Protein AF-A0A965PPX0-F1 (afdb_monomer)

Nearest PDB structures (foldseek):
  5f7q-assembly1_J  TM=6.003E-01  e=8.775E-02  Listeria monocytogenes EGD-e
  5f7q-assembly1_C  TM=5.703E-01  e=8.775E-02  Listeria monocytogenes EGD-e
  9bz0-assembly1_f  TM=7.190E-01  e=5.217E-01  Homo sapiens
  9er2-assembly1_Q  TM=7.256E-01  e=1.194E+00  Homo sapiens
  5fz5-assembly1_R  TM=4.351E-01  e=4.310E-01  Saccharomyces cerevisiae

Solvent-accessible surface area (backbone atoms only — not comparable to full-atom values): 8744 Å² total; per-residue (Å²): 134,85,82,72,77,77,77,79,73,54,72,65,62,52,51,50,52,51,46,52,51,44,44,52,42,63,75,29,86,61,42,50,53,68,59,51,25,63,75,71,73,44,57,72,64,56,58,50,35,35,42,76,68,52,48,28,41,83,77,53,99,63,25,32,27,56,57,58,93,68,79,77,48,71,66,57,51,52,52,39,51,52,48,50,51,52,51,53,53,51,52,53,51,53,53,50,51,52,52,50,52,52,53,51,51,59,59,65,71,48,84,69,80,71,77,78,76,78,76,87,77,83,60,62,68,60,55,54,51,54,51,52,53,53,53,52,53,51,52,52,53,52,57,62,74,75,110

Mean predicted aligned error: 16.21 Å

Foldseek 3Di:
DDPPPPDDDDPVVLLVLVQVLQQVQQPDQKDALVVSCVVSVHDSLLVVLCVVVVQWDDPDPRMIHGRDPDRRDSVSVVSSVVSSVVVVVVVVVVVVVVVVVVVVVVVVVPPPPPPDDPDPDPPVVVVVVVVVVVVVVVVVVVVVVVD

Radius of gyration: 32.57 Å; Cα contacts (8 Å, |Δi|>4): 83; chains: 1; bounding box: 51×79×76 Å

Secondary structure (DSSP, 8-state):
-------PPPHHHHHHHHHHHHHHHHH-SSEEHHHHHHHHT--HHHHHHHHHTTSEEEEETTEEEE--SSPP-HHHHHHHHHHHHHHHHHHHHHHHHHHHHHHHHHHHTS---PPPPPP----HHHHHHHHHHHHHHHHHHHHHHT-

Sequence (147 aa):
MITVKRKKLSKEKTNANYLAMLNKIYHSNFINGAELCKQFSVTHQCIKSLSDLQFITWIGKGTYKWNLQDAPSIKHVLAMKRENIARNKSHVNKQKQLAINFTQRKKASNPRIAPAQPEPTNNIFAYLFVFLLGAVVTSVCWYIAQK

Structure (mmCIF, N/CA/C/O backbone):
data_AF-A0A965PPX0-F1
#
_entry.id   AF-A0A965PPX0-F1
#
loop_
_atom_site.group_PDB
_atom_site.id
_atom_site.type_symbol
_atom_site.label_atom_id
_atom_site.label_alt_id
_atom_site.label_comp_id
_atom_site.label_asym_id
_atom_site.label_entity_id
_atom_site.label_seq_id
_atom_site.pdbx_PDB_ins_code
_atom_site.Cartn_x
_atom_site.Cartn_y
_atom_site.Cartn_z
_atom_site.occupancy
_atom_site.B_iso_or_equiv
_atom_site.auth_seq_id
_atom_site.auth_comp_id
_atom_site.auth_asym_id
_atom_site.auth_atom_id
_atom_site.pdbx_PDB_model_num
ATOM 1 N N . MET A 1 1 ? -11.661 32.824 -1.493 1.00 41.19 1 MET A N 1
ATOM 2 C CA . MET A 1 1 ? -11.057 31.476 -1.595 1.00 41.19 1 MET A CA 1
ATOM 3 C C . MET A 1 1 ? -9.814 31.446 -0.707 1.00 41.19 1 MET A C 1
ATOM 5 O O . MET A 1 1 ? -8.777 31.957 -1.100 1.00 41.19 1 MET A O 1
ATOM 9 N N . ILE A 1 2 ? -9.937 30.981 0.542 1.00 37.75 2 ILE A N 1
ATOM 10 C CA . ILE A 1 2 ? -8.832 31.017 1.515 1.00 37.75 2 ILE A CA 1
ATOM 11 C C . ILE A 1 2 ? -7.926 29.813 1.247 1.00 37.75 2 ILE A C 1
ATOM 13 O O . ILE A 1 2 ? -8.256 28.682 1.600 1.00 37.75 2 ILE A O 1
ATOM 17 N N . THR A 1 3 ? -6.777 30.035 0.609 1.00 46.78 3 THR A N 1
ATOM 18 C CA . THR A 1 3 ? -5.713 29.028 0.525 1.00 46.78 3 THR A CA 1
ATOM 19 C C . THR A 1 3 ? -5.048 28.908 1.889 1.00 46.78 3 THR A C 1
ATOM 21 O O . THR A 1 3 ? -4.032 29.546 2.168 1.00 46.78 3 THR A O 1
ATOM 24 N N . VAL A 1 4 ? -5.640 28.097 2.766 1.00 52.94 4 VAL A N 1
ATOM 25 C CA . VAL A 1 4 ? -5.008 27.684 4.018 1.00 52.94 4 VAL A CA 1
ATOM 26 C C . VAL A 1 4 ? -3.726 26.943 3.643 1.00 52.94 4 VAL A C 1
ATOM 28 O O . VAL A 1 4 ? -3.770 25.817 3.142 1.00 52.94 4 VAL A O 1
ATOM 31 N N . LYS A 1 5 ? -2.567 27.583 3.847 1.00 55.22 5 LYS A N 1
ATOM 32 C CA . LYS A 1 5 ? -1.260 26.928 3.717 1.00 55.22 5 LYS A CA 1
ATOM 33 C C . LYS A 1 5 ? -1.261 25.741 4.679 1.00 55.22 5 LYS A C 1
ATOM 35 O O . LYS A 1 5 ? -1.157 25.925 5.890 1.00 55.22 5 LYS A O 1
ATOM 40 N N . ARG A 1 6 ? -1.427 24.521 4.153 1.00 54.56 6 ARG A N 1
ATOM 41 C CA . ARG A 1 6 ? -1.372 23.286 4.947 1.00 54.56 6 ARG A CA 1
ATOM 42 C C . ARG A 1 6 ? -0.037 23.260 5.686 1.00 54.56 6 ARG A C 1
ATOM 44 O O . ARG A 1 6 ? 1.012 23.064 5.075 1.00 54.56 6 ARG A O 1
ATOM 51 N N . LYS A 1 7 ? -0.083 23.472 7.003 1.00 61.94 7 LYS A N 1
ATOM 52 C CA . LYS A 1 7 ? 1.084 23.369 7.877 1.00 61.94 7 LYS A CA 1
ATOM 53 C C . LYS A 1 7 ? 1.610 21.940 7.766 1.00 61.94 7 LYS A C 1
ATOM 55 O O . LYS A 1 7 ? 0.916 20.987 8.119 1.00 61.94 7 LYS A O 1
ATOM 60 N N . LYS A 1 8 ? 2.810 21.784 7.207 1.00 63.53 8 LYS A N 1
ATOM 61 C CA . LYS A 1 8 ? 3.453 20.477 7.061 1.00 63.53 8 LYS A CA 1
ATOM 62 C C . LYS A 1 8 ? 3.696 19.921 8.465 1.00 63.53 8 LYS A C 1
ATOM 64 O O . LYS A 1 8 ? 4.382 20.551 9.265 1.00 63.53 8 LYS A O 1
ATOM 69 N N . LEU A 1 9 ? 3.086 18.779 8.775 1.00 66.56 9 LEU A N 1
ATOM 70 C CA . LEU A 1 9 ? 3.283 18.102 10.057 1.00 66.56 9 LEU A CA 1
ATOM 71 C C . LEU A 1 9 ? 4.760 17.715 10.218 1.00 66.56 9 LEU A C 1
ATOM 73 O O . LEU A 1 9 ? 5.436 17.387 9.236 1.00 66.56 9 LEU A O 1
ATOM 77 N N . SER A 1 10 ? 5.258 17.732 11.457 1.00 79.19 10 SER A N 1
ATOM 78 C CA . SER A 1 10 ? 6.597 17.228 11.768 1.00 79.19 10 SER A CA 1
ATOM 79 C C . SER A 1 10 ? 6.712 15.740 11.395 1.00 79.19 10 SER A C 1
ATOM 81 O O . SER A 1 10 ? 5.719 14.999 11.354 1.00 79.19 10 SER A O 1
ATOM 83 N N . LYS A 1 11 ? 7.933 15.286 11.077 1.00 78.38 11 LYS A N 1
ATOM 84 C CA . LYS A 1 11 ? 8.187 13.898 10.641 1.00 78.38 11 LYS A CA 1
ATOM 85 C C . LYS A 1 11 ? 7.729 12.877 11.689 1.00 78.38 11 LYS A C 1
ATOM 87 O O . LYS A 1 11 ? 7.135 11.864 11.325 1.00 78.38 11 LYS A O 1
ATOM 92 N N . GLU A 1 12 ? 7.945 13.177 12.965 1.00 78.31 12 GLU A N 1
ATOM 93 C CA . GLU A 1 12 ? 7.548 12.344 14.106 1.00 78.31 12 GLU A CA 1
ATOM 94 C C . GLU A 1 12 ? 6.033 12.197 14.204 1.00 78.31 12 GLU A C 1
ATOM 96 O O . GLU A 1 12 ? 5.525 11.079 14.221 1.00 78.31 12 GLU A O 1
ATOM 101 N N . LYS A 1 13 ? 5.295 13.312 14.131 1.00 82.31 13 LYS A N 1
ATOM 102 C CA . LYS A 1 13 ? 3.826 13.303 14.162 1.00 82.31 13 LYS A CA 1
ATOM 103 C C . LYS A 1 13 ?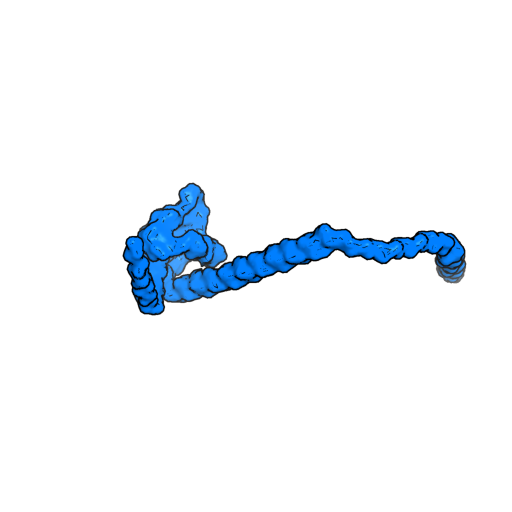 3.233 12.532 12.981 1.00 82.31 13 LYS A C 1
ATOM 105 O O . LYS A 1 13 ? 2.222 11.850 13.113 1.00 82.31 13 LYS A O 1
ATOM 110 N N . THR A 1 1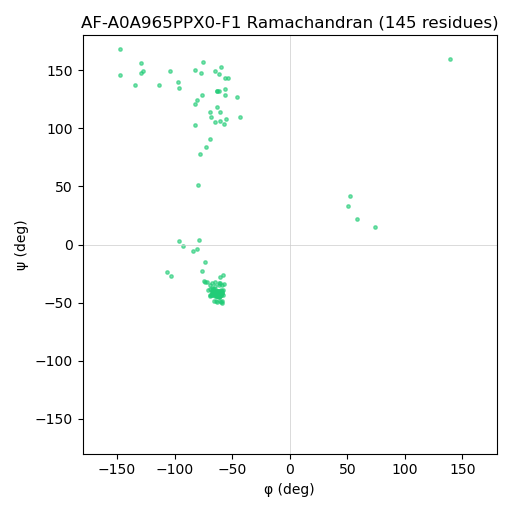4 ? 3.904 12.582 11.832 1.00 84.06 14 THR A N 1
ATOM 111 C CA . THR A 1 14 ? 3.520 11.799 10.652 1.00 84.06 14 THR A CA 1
ATOM 112 C C . THR A 1 14 ? 3.759 10.299 10.862 1.00 84.06 14 THR A C 1
ATOM 114 O O . THR A 1 14 ? 2.909 9.491 10.501 1.00 84.06 14 THR A O 1
ATOM 117 N N . ASN A 1 15 ? 4.903 9.905 11.434 1.00 88.94 15 ASN A N 1
ATOM 118 C CA . ASN A 1 15 ? 5.195 8.503 11.757 1.00 88.94 15 ASN A CA 1
ATOM 119 C C . ASN A 1 15 ? 4.222 7.946 12.799 1.00 88.94 15 ASN A C 1
ATOM 121 O O . ASN A 1 15 ? 3.726 6.840 12.617 1.00 88.94 15 ASN A O 1
ATOM 125 N N . ALA A 1 16 ? 3.920 8.728 13.836 1.00 89.75 16 ALA A N 1
ATOM 126 C CA . ALA A 1 16 ? 2.947 8.369 14.860 1.00 89.75 16 ALA A CA 1
ATOM 127 C C . ALA A 1 16 ? 1.551 8.142 14.258 1.00 89.75 16 ALA A C 1
ATOM 129 O O . ALA A 1 16 ? 0.905 7.155 14.589 1.00 89.75 16 ALA A O 1
ATOM 130 N N . ASN A 1 17 ? 1.121 8.983 13.307 1.00 90.44 17 ASN A N 1
ATOM 131 C CA . ASN A 1 17 ? -0.156 8.802 12.608 1.00 90.44 17 ASN A CA 1
ATOM 132 C C . ASN A 1 17 ? -0.206 7.490 11.804 1.00 90.44 17 ASN A C 1
ATOM 134 O O . ASN A 1 17 ? -1.191 6.760 11.869 1.00 90.44 17 ASN A O 1
ATOM 138 N N . TYR A 1 18 ? 0.870 7.151 11.083 1.00 92.31 18 TYR A N 1
ATOM 139 C CA . TYR A 1 18 ? 0.955 5.868 10.377 1.00 92.31 18 TYR A CA 1
ATOM 140 C C . TYR A 1 18 ? 1.006 4.678 11.337 1.00 92.31 18 TYR A C 1
ATOM 142 O O . TYR A 1 18 ? 0.397 3.654 11.058 1.00 92.31 18 TYR A O 1
ATOM 150 N N . LEU A 1 19 ? 1.701 4.795 12.469 1.00 94.06 19 LEU A N 1
ATOM 151 C CA . LEU A 1 19 ? 1.740 3.726 13.463 1.00 94.06 19 LEU A CA 1
ATOM 152 C C . LEU A 1 19 ? 0.362 3.510 14.104 1.00 94.06 19 LEU A C 1
ATOM 154 O O . LEU A 1 19 ? -0.087 2.374 14.204 1.00 94.06 19 LEU A O 1
ATOM 158 N N . ALA A 1 20 ? -0.343 4.590 14.453 1.00 93.69 20 ALA A N 1
ATOM 159 C CA . ALA A 1 20 ? -1.713 4.535 14.963 1.00 93.69 20 ALA A CA 1
ATOM 160 C C . ALA A 1 20 ? -2.676 3.892 13.953 1.00 93.69 20 ALA A C 1
ATOM 162 O O . ALA A 1 20 ? -3.519 3.081 14.329 1.00 93.69 20 ALA A O 1
ATOM 163 N N . MET A 1 21 ? -2.508 4.200 12.665 1.00 94.88 21 MET A N 1
ATOM 164 C CA . MET A 1 21 ? -3.247 3.558 11.582 1.00 94.88 21 MET A CA 1
ATOM 165 C C . MET A 1 21 ? -3.012 2.046 11.561 1.00 94.88 21 MET A C 1
ATOM 167 O O . MET A 1 21 ? -3.977 1.289 11.557 1.00 94.88 21 MET A O 1
ATOM 171 N N . LEU A 1 22 ? -1.754 1.595 11.587 1.00 95.31 22 LEU A N 1
ATOM 172 C CA . LEU A 1 22 ? -1.445 0.163 11.588 1.00 95.31 22 LEU A CA 1
ATOM 173 C C . LEU A 1 22 ? -1.971 -0.538 12.845 1.00 95.31 22 LEU A C 1
ATOM 175 O O . LEU A 1 22 ? -2.533 -1.621 12.730 1.00 95.31 22 LEU A O 1
ATOM 179 N N . ASN A 1 23 ? -1.865 0.095 14.016 1.00 95.25 23 ASN A N 1
ATOM 180 C CA . ASN A 1 23 ? -2.439 -0.427 15.259 1.00 95.25 23 ASN A CA 1
ATOM 181 C C . ASN A 1 23 ? -3.962 -0.569 15.168 1.00 95.25 23 ASN A C 1
ATOM 183 O O . ASN A 1 23 ? -4.503 -1.583 15.601 1.00 95.25 23 ASN A O 1
ATOM 187 N N . LYS A 1 24 ? -4.665 0.389 14.543 1.00 94.25 24 LYS A N 1
ATOM 188 C CA . LYS A 1 24 ? -6.106 0.244 14.299 1.00 94.25 24 LYS A CA 1
ATOM 189 C C . LYS A 1 24 ? -6.396 -0.976 13.424 1.00 94.25 24 LYS A C 1
ATOM 191 O O . LYS A 1 24 ? -7.324 -1.713 13.732 1.00 94.25 24 LYS A O 1
ATOM 196 N N . ILE A 1 25 ? -5.618 -1.204 12.364 1.00 94.44 25 ILE A N 1
ATOM 197 C CA . ILE A 1 25 ? -5.789 -2.382 11.496 1.00 94.44 25 ILE A CA 1
ATOM 198 C C . ILE A 1 25 ? -5.531 -3.675 12.278 1.00 94.44 25 ILE A C 1
ATOM 200 O O . ILE A 1 25 ? -6.321 -4.601 12.165 1.00 94.44 25 ILE A O 1
ATOM 204 N N . TYR A 1 26 ? -4.467 -3.722 13.082 1.00 95.44 26 TYR A N 1
ATOM 205 C CA . TYR A 1 26 ? -4.092 -4.887 13.889 1.00 95.44 26 TYR A CA 1
ATOM 206 C C . TYR A 1 26 ? -5.171 -5.287 14.902 1.00 95.44 26 TYR A C 1
ATOM 208 O O . TYR A 1 26 ? -5.476 -6.465 15.045 1.00 95.44 26 TYR A O 1
ATOM 216 N N . HIS A 1 27 ? -5.790 -4.308 15.565 1.00 94.06 27 HIS A N 1
ATOM 217 C CA . HIS A 1 27 ? -6.867 -4.557 16.528 1.00 94.06 27 HIS A CA 1
ATOM 218 C C . HIS A 1 27 ? -8.252 -4.716 15.887 1.00 94.06 27 HIS A C 1
ATOM 220 O O . HIS A 1 27 ? -9.219 -5.016 16.585 1.00 94.06 27 HIS A O 1
ATOM 226 N N . SER A 1 28 ? -8.373 -4.506 14.575 1.00 91.69 28 SER A N 1
ATOM 227 C CA . SER A 1 28 ? -9.630 -4.694 13.853 1.00 91.69 28 SER A CA 1
ATOM 228 C C . SER A 1 28 ? -9.669 -6.081 13.221 1.00 91.69 28 SER A C 1
ATOM 230 O O . SER A 1 28 ? -8.736 -6.480 12.530 1.00 91.69 28 SER A O 1
ATOM 232 N N . ASN A 1 29 ? -10.792 -6.792 13.359 1.00 89.00 29 ASN A N 1
ATOM 233 C CA . ASN A 1 29 ? -11.000 -8.049 12.626 1.00 89.00 29 ASN A CA 1
ATOM 234 C C . ASN A 1 29 ? -10.970 -7.823 11.109 1.00 89.00 29 ASN A C 1
ATOM 236 O O . ASN A 1 29 ? -10.363 -8.589 10.363 1.00 89.00 29 ASN A O 1
ATOM 240 N N . PHE A 1 30 ? -11.618 -6.744 10.671 1.00 93.31 30 PHE A N 1
ATOM 241 C CA . PHE A 1 30 ? -11.712 -6.325 9.283 1.00 93.31 30 PHE A CA 1
ATOM 242 C C . PHE A 1 30 ? -11.765 -4.803 9.218 1.00 93.31 30 PHE A C 1
ATOM 244 O O . PHE A 1 30 ? -12.360 -4.166 10.087 1.00 93.31 30 PHE A O 1
ATOM 251 N N . ILE A 1 31 ? -11.173 -4.215 8.181 1.00 93.62 31 ILE A N 1
ATOM 252 C CA . ILE A 1 31 ? -11.186 -2.767 7.979 1.00 93.62 31 ILE A CA 1
ATOM 253 C C . ILE A 1 31 ? -11.510 -2.402 6.535 1.00 93.62 31 ILE A C 1
ATOM 255 O O . ILE A 1 31 ? -10.979 -2.995 5.596 1.00 93.62 31 ILE A O 1
ATOM 259 N N . ASN A 1 32 ? -12.358 -1.393 6.346 1.00 94.88 32 ASN A N 1
ATOM 260 C CA . ASN A 1 32 ? -12.616 -0.827 5.031 1.00 94.88 32 ASN A CA 1
ATOM 261 C C . ASN A 1 32 ? -11.498 0.159 4.652 1.00 94.88 32 ASN A C 1
ATOM 263 O O . ASN A 1 32 ? -11.232 1.129 5.368 1.00 94.88 32 ASN A O 1
ATOM 267 N N . GLY A 1 33 ? -10.856 -0.060 3.502 1.00 92.50 33 GLY A N 1
ATOM 268 C CA . GLY A 1 33 ? -9.754 0.788 3.042 1.00 92.50 33 GLY A CA 1
ATOM 269 C C . GLY A 1 33 ? -10.153 2.251 2.808 1.00 92.50 33 GLY A C 1
ATOM 270 O O . GLY A 1 33 ? -9.365 3.150 3.093 1.00 92.50 33 GLY A O 1
ATOM 271 N N . ALA A 1 34 ? -11.377 2.516 2.338 1.00 91.94 34 ALA A N 1
ATOM 272 C CA . ALA A 1 34 ? -11.854 3.877 2.083 1.00 91.94 34 ALA A CA 1
ATOM 273 C C . ALA A 1 34 ? -12.112 4.652 3.384 1.00 91.94 34 ALA A C 1
ATOM 275 O O . ALA A 1 34 ? -11.785 5.838 3.476 1.00 91.94 34 ALA A O 1
ATOM 276 N N . GLU A 1 35 ? -12.662 3.984 4.398 1.00 92.81 35 GLU A N 1
ATOM 277 C CA . GLU A 1 35 ? -12.854 4.567 5.730 1.00 92.81 35 GLU A CA 1
ATOM 278 C C . GLU A 1 35 ? -11.507 4.907 6.372 1.00 92.81 35 GLU A C 1
ATOM 280 O O . GLU A 1 35 ? -11.306 6.014 6.875 1.00 92.81 35 GLU A O 1
ATOM 285 N N . LEU A 1 36 ? -10.544 3.992 6.262 1.00 93.00 36 LEU A N 1
ATOM 286 C CA . LEU A 1 36 ? -9.212 4.180 6.811 1.00 93.00 36 LEU A CA 1
ATOM 287 C C . LEU A 1 36 ? -8.460 5.341 6.135 1.00 93.00 36 LEU A C 1
ATOM 289 O O . LEU A 1 36 ? -7.837 6.157 6.819 1.00 93.00 36 LEU A O 1
ATOM 293 N N . CYS A 1 37 ? -8.585 5.481 4.810 1.00 91.12 37 CYS A N 1
ATOM 294 C CA . CYS A 1 37 ? -8.062 6.632 4.069 1.00 91.12 37 CYS A CA 1
ATOM 295 C C . CYS A 1 37 ? -8.631 7.966 4.570 1.00 91.12 37 CYS A C 1
ATOM 297 O O . CYS A 1 37 ? -7.872 8.921 4.751 1.00 91.12 37 CYS A O 1
ATOM 299 N N . LYS A 1 38 ? -9.943 8.030 4.833 1.00 91.19 38 LYS A N 1
ATOM 300 C CA . LYS A 1 38 ? -10.599 9.233 5.367 1.00 91.19 38 LYS A CA 1
ATOM 301 C C . LYS A 1 38 ? -10.122 9.550 6.782 1.00 91.19 38 LYS A C 1
ATOM 303 O O . LYS A 1 38 ? -9.722 10.681 7.045 1.00 91.19 38 LYS A O 1
ATOM 308 N N . GLN A 1 39 ? -10.111 8.556 7.668 1.00 91.81 39 GLN A N 1
ATOM 309 C CA . GLN A 1 39 ? -9.798 8.759 9.081 1.00 91.81 39 GLN A CA 1
ATOM 310 C C . GLN A 1 39 ? -8.357 9.234 9.307 1.00 91.81 39 GLN A C 1
ATOM 312 O O . GLN A 1 39 ? -8.128 10.163 10.076 1.00 91.81 39 GLN A O 1
ATOM 317 N N . PHE A 1 40 ? -7.383 8.628 8.623 1.00 90.00 40 PHE A N 1
ATOM 318 C CA . PHE A 1 40 ? -5.966 8.960 8.811 1.00 90.00 40 PHE A CA 1
ATOM 319 C C . PHE A 1 40 ? -5.435 9.965 7.786 1.00 90.00 40 PHE A C 1
ATOM 321 O O . PHE A 1 40 ? -4.245 10.288 7.811 1.00 90.00 40 PHE A O 1
ATOM 328 N N . SER A 1 41 ? -6.299 10.476 6.898 1.00 87.88 41 SER A N 1
ATOM 329 C CA . SER A 1 41 ? -5.921 11.361 5.787 1.0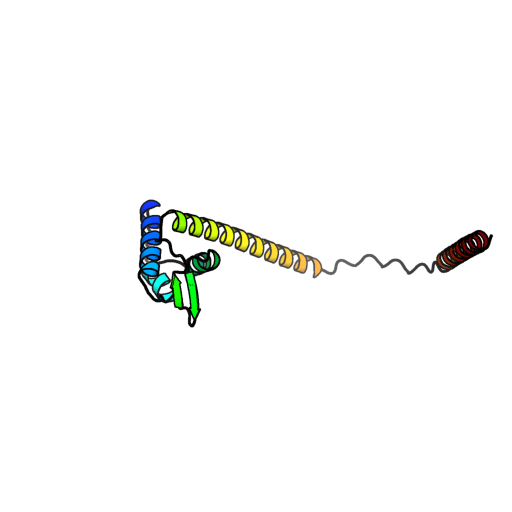0 87.88 41 SER A CA 1
ATOM 330 C C . SER A 1 41 ? -4.783 10.783 4.932 1.00 87.88 41 SER A C 1
ATOM 332 O O . SER A 1 41 ? -3.855 11.494 4.539 1.00 87.88 41 SER A O 1
ATOM 334 N N . VAL A 1 42 ? -4.839 9.476 4.658 1.00 88.12 42 VAL A N 1
ATOM 335 C CA . VAL A 1 42 ? -3.845 8.753 3.850 1.00 88.12 42 VAL A CA 1
ATOM 336 C C . VAL A 1 42 ? -4.383 8.466 2.453 1.00 88.12 42 VAL A C 1
ATOM 338 O O . VAL A 1 42 ? -5.580 8.281 2.245 1.00 88.12 42 VAL A O 1
ATOM 341 N N . THR A 1 43 ? -3.493 8.419 1.465 1.00 88.00 43 THR A N 1
ATOM 342 C CA . THR A 1 43 ? -3.871 8.134 0.076 1.00 88.00 43 THR A CA 1
ATOM 343 C C . THR A 1 43 ? -4.170 6.647 -0.123 1.00 88.00 43 THR A C 1
ATOM 345 O O . THR A 1 43 ? -3.632 5.795 0.583 1.00 88.00 43 THR A O 1
ATOM 348 N N . HIS A 1 44 ? -4.954 6.305 -1.150 1.00 87.88 44 HIS A N 1
ATOM 349 C CA . HIS A 1 44 ? -5.186 4.904 -1.536 1.00 87.88 44 HIS A CA 1
ATOM 350 C C . HIS A 1 44 ? -3.892 4.142 -1.869 1.00 87.88 44 HIS A C 1
ATOM 352 O O . HIS A 1 44 ? -3.826 2.926 -1.695 1.00 87.88 44 HIS A O 1
ATOM 358 N N . GLN A 1 45 ? -2.840 4.846 -2.300 1.00 87.31 45 GLN A N 1
ATOM 359 C CA . GLN A 1 45 ? -1.517 4.251 -2.512 1.00 87.31 45 GLN A CA 1
ATOM 360 C C . GLN A 1 45 ? -0.940 3.665 -1.221 1.00 87.31 45 GLN A C 1
ATOM 362 O O . GLN A 1 45 ? -0.295 2.625 -1.276 1.00 87.31 45 GLN A O 1
ATOM 367 N N . CYS A 1 46 ? -1.233 4.275 -0.068 1.00 89.69 46 CYS A N 1
ATOM 368 C CA . CYS A 1 46 ? -0.804 3.766 1.227 1.00 89.69 46 CYS A CA 1
ATOM 369 C C . CYS A 1 46 ? -1.368 2.366 1.496 1.00 89.69 46 CYS A C 1
ATOM 371 O O . CYS A 1 46 ? -0.606 1.467 1.834 1.00 89.69 46 CYS A O 1
ATOM 373 N N . ILE A 1 47 ? -2.676 2.166 1.290 1.00 92.12 47 ILE A N 1
ATOM 374 C CA . ILE A 1 47 ? -3.328 0.853 1.430 1.00 92.12 47 ILE A CA 1
ATOM 375 C C . ILE A 1 47 ? -2.712 -0.155 0.463 1.00 92.12 47 ILE A C 1
ATOM 377 O O . ILE A 1 47 ? -2.401 -1.279 0.848 1.00 92.12 47 ILE A O 1
ATOM 381 N N . LYS A 1 48 ? -2.480 0.268 -0.784 1.00 90.69 48 LYS A N 1
ATOM 382 C CA . LYS A 1 48 ? -1.863 -0.586 -1.794 1.00 90.69 48 LYS A CA 1
ATOM 383 C C . LYS A 1 48 ? -0.470 -1.042 -1.349 1.00 90.69 48 LYS A C 1
ATOM 385 O O . LYS A 1 48 ? -0.212 -2.231 -1.308 1.00 90.69 48 LYS A O 1
ATOM 390 N N . SER A 1 49 ? 0.390 -0.127 -0.902 1.00 92.25 49 SER A N 1
ATOM 391 C CA . SER A 1 49 ? 1.715 -0.477 -0.377 1.00 92.25 49 SER A CA 1
ATOM 392 C C . SER A 1 49 ? 1.673 -1.431 0.817 1.00 92.25 49 SER A C 1
ATOM 394 O O . SER A 1 49 ? 2.551 -2.277 0.922 1.00 92.25 49 SER A O 1
ATOM 396 N N . LEU A 1 50 ? 0.674 -1.335 1.700 1.00 93.75 50 LEU A N 1
ATOM 397 C CA . LEU A 1 50 ? 0.508 -2.305 2.790 1.00 93.75 50 LEU A CA 1
ATOM 398 C C . LEU A 1 50 ? 0.143 -3.700 2.275 1.00 93.75 50 LEU A C 1
ATOM 400 O O . LEU A 1 50 ? 0.635 -4.690 2.810 1.00 93.75 50 LEU A O 1
ATOM 404 N N . SER A 1 51 ? -0.705 -3.772 1.248 1.00 93.81 51 SER A N 1
ATOM 405 C CA . SER A 1 51 ? -1.097 -5.036 0.623 1.00 93.81 51 SER A CA 1
ATOM 406 C C . SER A 1 51 ? 0.068 -5.678 -0.130 1.00 93.81 51 SER A C 1
ATOM 408 O O . SER A 1 51 ? 0.288 -6.876 -0.002 1.00 93.81 51 SER A O 1
ATOM 410 N N . ASP A 1 52 ? 0.834 -4.894 -0.890 1.00 91.50 52 ASP A N 1
ATOM 411 C CA . ASP A 1 52 ? 1.993 -5.380 -1.643 1.00 91.50 52 ASP A CA 1
ATOM 412 C C . ASP A 1 52 ? 3.137 -5.841 -0.719 1.00 91.50 52 ASP A C 1
ATOM 414 O O . ASP A 1 52 ? 3.824 -6.807 -1.032 1.00 91.50 52 ASP A O 1
ATOM 418 N N . LEU A 1 53 ? 3.307 -5.206 0.448 1.00 93.75 53 LEU A N 1
ATOM 419 C CA . LEU A 1 53 ? 4.227 -5.662 1.501 1.00 93.75 53 LEU A CA 1
ATOM 420 C C . LEU A 1 53 ? 3.671 -6.826 2.341 1.00 93.75 53 LEU A C 1
ATOM 422 O O . LEU A 1 53 ? 4.308 -7.226 3.311 1.00 93.75 53 LEU A O 1
ATOM 426 N N . GLN A 1 54 ? 2.487 -7.348 2.001 1.00 94.62 54 GLN A N 1
ATOM 427 C CA . GLN A 1 54 ? 1.816 -8.452 2.699 1.00 94.62 54 GLN A CA 1
ATOM 428 C C . GLN A 1 54 ? 1.531 -8.187 4.186 1.00 94.62 54 GLN A C 1
ATOM 430 O O . GLN A 1 54 ? 1.323 -9.119 4.963 1.00 94.62 54 GLN A O 1
ATOM 435 N N . PHE A 1 55 ? 1.480 -6.916 4.597 1.00 95.56 55 PHE A N 1
ATOM 436 C CA . PHE A 1 55 ? 1.100 -6.543 5.963 1.00 95.56 55 PHE A CA 1
ATOM 437 C C . PHE A 1 55 ? -0.403 -6.717 6.177 1.00 95.56 55 PHE A C 1
ATOM 439 O O . PHE A 1 55 ? -0.856 -7.050 7.271 1.00 95.56 55 PHE A O 1
ATOM 446 N N . ILE A 1 56 ? -1.175 -6.503 5.110 1.00 95.38 56 ILE A N 1
ATOM 447 C CA . ILE A 1 56 ? -2.619 -6.708 5.077 1.00 95.38 56 ILE A CA 1
ATOM 448 C C . ILE A 1 56 ? -3.002 -7.604 3.901 1.00 95.38 56 ILE A C 1
ATOM 450 O O . ILE A 1 56 ? -2.380 -7.547 2.841 1.00 95.38 56 ILE A O 1
ATOM 454 N N . THR A 1 57 ? -4.076 -8.365 4.074 1.00 95.31 57 THR A N 1
ATOM 455 C CA . THR A 1 57 ? -4.662 -9.223 3.041 1.00 95.31 57 THR A CA 1
ATOM 456 C C . THR A 1 57 ? -6.036 -8.699 2.654 1.00 95.31 57 THR A C 1
ATOM 458 O O . THR A 1 57 ? -6.823 -8.290 3.512 1.00 95.31 57 THR A O 1
ATOM 461 N N . TRP A 1 58 ? -6.325 -8.685 1.354 1.00 94.94 58 TRP A N 1
ATOM 462 C CA . TRP A 1 58 ? -7.639 -8.318 0.840 1.00 94.94 58 TRP A CA 1
ATOM 463 C C . TRP A 1 58 ? -8.634 -9.463 1.039 1.00 94.94 58 TRP A C 1
ATOM 465 O O . TRP A 1 58 ? -8.363 -10.594 0.649 1.00 94.94 58 TRP A O 1
ATOM 475 N N . ILE A 1 59 ? -9.784 -9.155 1.637 1.00 93.81 59 ILE A N 1
ATOM 476 C CA . ILE A 1 59 ? -10.839 -10.134 1.938 1.00 93.81 59 ILE A CA 1
ATOM 477 C C . ILE A 1 59 ? -12.003 -10.026 0.940 1.00 93.81 59 ILE A C 1
ATOM 479 O O . ILE A 1 59 ? -12.695 -11.004 0.678 1.00 93.81 59 ILE A O 1
ATOM 483 N N . GLY A 1 60 ? -12.223 -8.843 0.358 1.00 92.06 60 GLY A N 1
ATOM 484 C CA . GLY A 1 60 ? -13.309 -8.581 -0.592 1.00 92.06 60 GLY A CA 1
ATOM 485 C C . GLY A 1 60 ? -13.972 -7.225 -0.353 1.00 92.06 60 GLY A C 1
ATOM 486 O O . GLY A 1 60 ? -13.843 -6.655 0.723 1.00 92.06 60 GLY A O 1
ATOM 487 N N . LYS A 1 61 ? -14.666 -6.669 -1.359 1.00 92.12 61 LYS A N 1
ATOM 488 C CA . LYS A 1 61 ? -15.441 -5.404 -1.254 1.00 92.12 61 LYS A CA 1
ATOM 489 C C . LYS A 1 61 ? -14.671 -4.204 -0.651 1.00 92.12 61 LYS A C 1
ATOM 491 O O . LYS A 1 61 ? -15.246 -3.363 0.030 1.00 92.12 61 LYS A O 1
ATOM 496 N N . GLY A 1 62 ? -13.362 -4.117 -0.899 1.00 90.69 62 GLY A N 1
ATOM 497 C CA . GLY A 1 62 ? -12.496 -3.070 -0.326 1.00 90.69 62 GLY A CA 1
ATOM 498 C C . GLY A 1 62 ? -12.161 -3.244 1.164 1.00 90.69 62 GLY A C 1
ATOM 499 O O . GLY A 1 62 ? -11.676 -2.303 1.796 1.00 90.69 62 GLY A O 1
ATOM 500 N N . THR A 1 63 ? -12.405 -4.434 1.712 1.00 94.50 63 THR A N 1
ATOM 501 C CA . THR A 1 63 ? -12.109 -4.818 3.091 1.00 94.50 63 THR A CA 1
ATOM 502 C C . THR A 1 63 ? -10.782 -5.563 3.180 1.00 94.50 63 THR A C 1
ATOM 504 O O . THR A 1 63 ? -10.465 -6.405 2.334 1.00 94.50 63 THR A O 1
ATOM 507 N N . TYR A 1 64 ? -10.021 -5.267 4.227 1.00 95.06 64 TYR A N 1
ATOM 508 C CA . TYR A 1 64 ? -8.698 -5.817 4.487 1.00 95.06 64 TYR A CA 1
ATOM 509 C C . TYR A 1 64 ? -8.605 -6.359 5.913 1.00 95.06 64 TYR A C 1
ATOM 511 O O . TYR A 1 64 ? -9.339 -5.919 6.799 1.00 95.06 64 TYR A O 1
ATOM 519 N N . LYS A 1 65 ? -7.680 -7.290 6.135 1.00 94.81 65 LYS A N 1
ATOM 520 C CA . LYS A 1 65 ? -7.335 -7.834 7.453 1.00 94.81 65 LYS A CA 1
ATOM 521 C C . LYS A 1 65 ? -5.824 -7.780 7.654 1.00 94.81 65 LYS A C 1
ATOM 523 O O . LYS A 1 65 ? -5.079 -7.918 6.686 1.00 94.81 65 LYS A O 1
ATOM 528 N N . TRP A 1 66 ? -5.374 -7.587 8.892 1.00 95.88 66 TRP A N 1
ATOM 529 C CA . TRP A 1 66 ? -3.961 -7.731 9.240 1.00 95.88 66 TRP A CA 1
ATOM 530 C C . TRP A 1 66 ? -3.478 -9.170 9.014 1.00 95.88 66 TRP A C 1
ATOM 532 O O . TRP A 1 66 ? -4.146 -10.121 9.417 1.00 95.88 66 TRP A O 1
ATOM 542 N N . ASN A 1 67 ? -2.337 -9.324 8.347 1.00 95.81 67 ASN A N 1
ATOM 543 C CA . ASN A 1 67 ? -1.839 -10.626 7.903 1.00 95.81 67 ASN A CA 1
ATOM 544 C C . ASN A 1 67 ? -0.649 -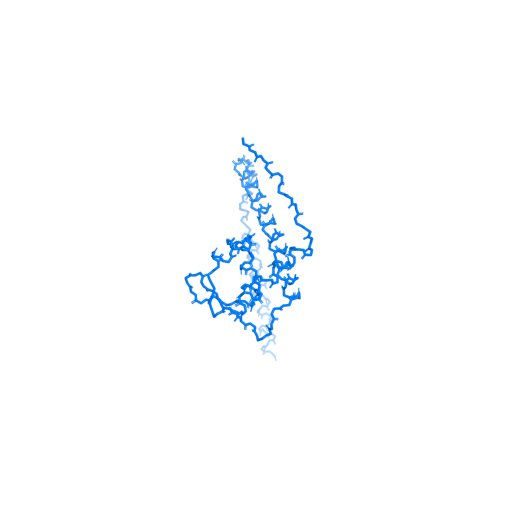11.144 8.726 1.00 95.81 67 ASN A C 1
ATOM 546 O O . ASN A 1 67 ? -0.409 -12.347 8.761 1.00 95.81 67 ASN A O 1
ATOM 550 N N . LEU A 1 68 ? 0.102 -10.259 9.386 1.00 92.38 68 LEU A N 1
ATOM 551 C CA . LEU A 1 68 ? 1.281 -10.650 10.160 1.00 92.38 68 LEU A CA 1
ATOM 552 C C . LEU A 1 68 ? 0.894 -11.143 11.559 1.00 92.38 68 LEU A C 1
ATOM 554 O O . LEU A 1 68 ? -0.080 -10.673 12.143 1.00 92.38 68 LEU A O 1
ATOM 558 N N . GLN A 1 69 ? 1.690 -12.052 12.119 1.00 91.12 69 GLN A N 1
ATOM 559 C CA . GLN A 1 69 ? 1.551 -12.448 13.526 1.00 91.12 69 GLN A CA 1
ATOM 560 C C . GLN A 1 69 ? 2.077 -11.360 14.470 1.00 91.12 69 GLN A C 1
ATOM 562 O O . GLN A 1 69 ? 1.546 -11.171 15.561 1.00 91.12 69 GLN A O 1
ATOM 567 N N . ASP A 1 70 ? 3.085 -10.612 14.023 1.00 92.94 70 ASP A N 1
ATOM 568 C CA . ASP A 1 70 ? 3.715 -9.573 14.824 1.00 92.94 70 ASP A CA 1
ATOM 569 C C . ASP A 1 70 ? 2.868 -8.301 14.896 1.00 92.94 70 ASP A C 1
ATOM 571 O O . ASP A 1 70 ? 2.202 -7.889 13.934 1.00 92.94 70 ASP A O 1
ATOM 575 N N . ALA A 1 71 ? 2.977 -7.622 16.037 1.00 93.00 71 ALA A N 1
ATOM 576 C CA . ALA A 1 71 ? 2.370 -6.320 16.237 1.00 93.00 71 ALA A CA 1
ATOM 577 C C . ALA A 1 71 ? 2.996 -5.251 15.312 1.00 93.00 71 ALA A C 1
ATOM 579 O O . ALA A 1 71 ? 4.196 -5.287 14.995 1.00 93.00 71 ALA A O 1
ATOM 580 N N . PRO A 1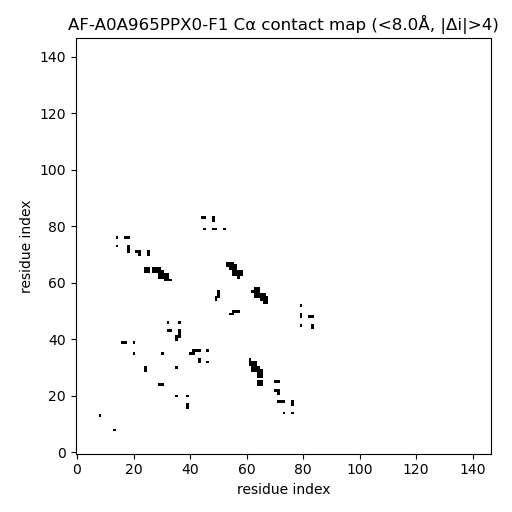 72 ? 2.217 -4.235 14.898 1.00 94.88 72 PRO A N 1
ATOM 581 C CA . PRO A 1 72 ? 2.742 -3.105 14.157 1.00 94.88 72 PRO A CA 1
ATOM 582 C C . PRO A 1 72 ? 3.875 -2.397 14.896 1.00 94.88 72 PRO A C 1
ATOM 584 O O . PRO A 1 72 ? 3.872 -2.226 16.110 1.00 94.88 72 PRO A O 1
ATOM 587 N N . SER A 1 73 ? 4.859 -1.933 14.134 1.00 94.69 73 SER A N 1
ATOM 588 C CA . SER A 1 73 ? 6.059 -1.314 14.677 1.00 94.69 73 SER A CA 1
ATOM 589 C C . SER A 1 73 ? 6.547 -0.235 13.725 1.00 94.69 73 SER A C 1
ATOM 591 O O . SER A 1 73 ? 6.116 -0.141 12.569 1.00 94.69 73 SER A O 1
ATOM 593 N N . ILE A 1 74 ? 7.494 0.579 14.189 1.00 92.88 74 ILE A N 1
ATOM 594 C CA . ILE A 1 74 ? 8.082 1.629 13.357 1.00 92.88 74 ILE A CA 1
ATOM 595 C C . ILE A 1 74 ? 8.771 1.059 12.105 1.00 92.88 74 ILE A C 1
ATOM 597 O O . ILE A 1 74 ? 8.799 1.720 11.066 1.00 92.88 74 ILE A O 1
ATOM 601 N N . LYS A 1 75 ? 9.263 -0.189 12.161 1.00 94.12 75 LYS A N 1
ATOM 602 C CA . LYS A 1 75 ? 9.883 -0.875 11.017 1.00 94.12 75 LYS A CA 1
ATOM 603 C C . LYS A 1 75 ? 8.884 -1.040 9.868 1.00 94.12 75 LYS A C 1
ATOM 605 O O . LYS A 1 75 ? 9.218 -0.721 8.728 1.00 94.12 75 LYS A O 1
ATOM 610 N N . HIS A 1 76 ? 7.643 -1.419 10.178 1.00 93.62 76 HIS A N 1
ATOM 611 C CA . HIS A 1 76 ? 6.559 -1.542 9.198 1.00 93.62 76 HIS A CA 1
ATOM 612 C C . HIS A 1 76 ? 6.236 -0.191 8.537 1.00 93.62 76 HIS A C 1
ATOM 614 O O . HIS A 1 76 ? 6.121 -0.099 7.314 1.00 93.62 76 HIS A O 1
ATOM 620 N N . VAL A 1 77 ? 6.193 0.894 9.320 1.00 92.75 77 VAL A N 1
ATOM 621 C CA . VAL A 1 77 ? 5.974 2.254 8.792 1.00 92.75 77 VAL A CA 1
ATOM 622 C C . VAL A 1 77 ? 7.086 2.664 7.822 1.00 92.75 77 VAL A C 1
ATOM 624 O O . VAL A 1 77 ? 6.817 3.228 6.758 1.00 92.75 77 VAL A O 1
ATOM 627 N N . LEU A 1 78 ? 8.345 2.389 8.169 1.00 93.00 78 LEU A N 1
ATOM 628 C CA . LEU A 1 78 ? 9.490 2.714 7.318 1.00 93.00 78 LEU A CA 1
ATOM 629 C C . LEU A 1 78 ? 9.499 1.887 6.027 1.00 93.00 78 LEU A C 1
ATOM 631 O O . LEU A 1 78 ? 9.737 2.454 4.959 1.00 93.00 78 LEU A O 1
ATOM 635 N N . ALA A 1 79 ? 9.194 0.589 6.106 1.00 92.81 79 ALA A N 1
ATOM 636 C CA . ALA A 1 79 ? 9.064 -0.283 4.939 1.00 92.81 79 ALA A CA 1
ATOM 637 C C . ALA A 1 79 ? 7.984 0.234 3.973 1.00 92.81 79 ALA A C 1
ATOM 639 O O . ALA A 1 79 ? 8.259 0.467 2.797 1.00 92.81 79 ALA A O 1
ATOM 640 N N . MET A 1 80 ? 6.797 0.558 4.494 1.00 93.12 80 MET A N 1
ATOM 641 C CA . MET A 1 80 ? 5.696 1.137 3.719 1.00 93.12 80 MET A CA 1
ATOM 642 C C . MET A 1 80 ? 6.083 2.463 3.047 1.00 93.12 80 MET A C 1
ATOM 644 O O . MET A 1 80 ? 5.721 2.724 1.898 1.00 93.12 80 MET A O 1
ATOM 648 N N . LYS A 1 81 ? 6.837 3.330 3.732 1.00 90.56 81 LYS A N 1
ATOM 649 C CA . LYS A 1 81 ? 7.319 4.587 3.140 1.00 90.56 81 LYS A CA 1
ATOM 650 C C . LYS A 1 81 ? 8.314 4.356 2.007 1.00 90.56 81 LYS A C 1
ATOM 652 O O . LYS A 1 81 ? 8.235 5.054 0.997 1.00 90.56 81 LYS A O 1
ATOM 657 N N . ARG A 1 82 ? 9.232 3.398 2.160 1.00 89.75 82 ARG A N 1
ATOM 658 C CA . ARG A 1 82 ? 10.195 3.031 1.110 1.00 89.75 82 ARG A CA 1
ATOM 659 C C . ARG A 1 82 ? 9.475 2.521 -0.137 1.00 89.75 82 ARG A C 1
ATOM 661 O O . ARG A 1 82 ? 9.765 3.006 -1.228 1.00 89.75 82 ARG A O 1
ATOM 668 N N . GLU A 1 83 ? 8.481 1.655 0.042 1.00 88.62 83 GLU A N 1
ATOM 669 C CA . GLU A 1 83 ? 7.659 1.126 -1.052 1.00 88.62 83 GLU A CA 1
ATOM 670 C C . GLU A 1 83 ? 6.882 2.236 -1.780 1.00 88.62 83 GLU A C 1
ATOM 672 O O . GLU A 1 83 ? 6.905 2.327 -3.007 1.00 88.62 83 GLU A O 1
ATOM 677 N N . ASN A 1 84 ? 6.269 3.163 -1.037 1.00 86.88 84 ASN A N 1
ATOM 678 C CA . ASN A 1 84 ? 5.599 4.327 -1.627 1.00 86.88 84 ASN A CA 1
ATOM 679 C C . ASN A 1 84 ? 6.557 5.194 -2.469 1.00 86.88 84 ASN A C 1
ATOM 681 O O . ASN A 1 84 ? 6.200 5.650 -3.558 1.00 86.88 84 ASN A O 1
ATOM 685 N N . ILE A 1 85 ? 7.789 5.418 -1.996 1.00 86.31 85 ILE A N 1
ATOM 686 C CA . ILE A 1 85 ? 8.807 6.172 -2.746 1.00 86.31 85 ILE A CA 1
ATOM 687 C C . ILE A 1 85 ? 9.204 5.422 -4.025 1.00 86.31 85 ILE A C 1
ATOM 689 O O . ILE A 1 85 ? 9.299 6.043 -5.086 1.00 86.31 85 ILE A O 1
ATOM 693 N N . ALA A 1 86 ? 9.413 4.105 -3.944 1.00 83.94 86 ALA A N 1
ATOM 694 C CA . ALA A 1 86 ? 9.751 3.271 -5.095 1.00 83.94 86 ALA A CA 1
ATOM 695 C C . ALA A 1 86 ? 8.649 3.311 -6.170 1.00 83.94 86 ALA A C 1
ATOM 697 O O . ALA A 1 86 ? 8.939 3.541 -7.348 1.00 83.94 86 ALA A O 1
ATOM 698 N N . ARG A 1 87 ? 7.375 3.209 -5.767 1.00 77.50 87 ARG A N 1
ATOM 699 C CA . ARG A 1 87 ? 6.218 3.326 -6.675 1.00 77.50 87 ARG A CA 1
ATOM 700 C C . ARG A 1 87 ? 6.138 4.676 -7.357 1.00 77.50 87 ARG A C 1
ATOM 702 O O . ARG A 1 87 ? 5.940 4.732 -8.569 1.00 77.50 87 ARG A O 1
ATOM 709 N N . ASN A 1 88 ? 6.321 5.758 -6.605 1.00 79.44 88 ASN A N 1
ATOM 710 C CA . ASN A 1 88 ? 6.272 7.101 -7.172 1.00 79.44 88 ASN A CA 1
ATOM 711 C C . ASN A 1 88 ? 7.376 7.304 -8.218 1.00 79.44 88 ASN A C 1
ATOM 713 O O . ASN A 1 88 ? 7.105 7.838 -9.292 1.00 79.44 88 ASN A O 1
ATOM 717 N N . LYS A 1 89 ? 8.590 6.798 -7.967 1.00 77.50 89 LYS A N 1
ATOM 718 C CA . LYS A 1 89 ? 9.676 6.811 -8.962 1.00 77.50 89 LYS A CA 1
ATOM 719 C C . LYS A 1 89 ? 9.325 5.992 -10.210 1.00 77.50 89 LYS A C 1
ATOM 721 O O . LYS A 1 89 ? 9.522 6.471 -11.325 1.00 77.50 89 LYS A O 1
ATOM 726 N N . SER A 1 90 ? 8.763 4.794 -10.036 1.00 71.88 90 SER A N 1
ATOM 727 C CA . SER A 1 90 ? 8.326 3.941 -11.152 1.00 71.88 90 SER A CA 1
ATOM 728 C C . SER A 1 90 ? 7.242 4.613 -12.005 1.00 71.88 90 SER A C 1
ATOM 730 O O . SER A 1 90 ? 7.347 4.641 -13.230 1.00 71.88 90 SER A O 1
ATOM 732 N N . HIS A 1 91 ? 6.240 5.235 -11.378 1.00 70.56 91 HIS A N 1
ATOM 733 C CA . HIS A 1 91 ? 5.191 5.977 -12.081 1.00 70.56 91 HIS A CA 1
ATOM 734 C C . HIS A 1 91 ? 5.739 7.163 -12.880 1.00 70.56 91 HIS A C 1
ATOM 736 O O . HIS A 1 91 ? 5.364 7.331 -14.040 1.00 70.56 91 HIS A O 1
ATOM 742 N N . VAL A 1 92 ? 6.653 7.945 -12.298 1.00 71.06 92 VAL A N 1
ATOM 743 C CA . VAL A 1 92 ? 7.315 9.057 -12.999 1.00 71.06 92 VAL A CA 1
ATOM 744 C C . VAL A 1 92 ? 8.083 8.547 -14.220 1.00 71.06 92 VAL A C 1
ATOM 746 O O . VAL A 1 92 ? 7.999 9.143 -15.292 1.00 71.06 92 VAL A O 1
ATOM 749 N N . ASN A 1 93 ? 8.782 7.417 -14.102 1.00 69.81 93 ASN A N 1
ATOM 750 C CA . ASN A 1 93 ? 9.504 6.823 -15.227 1.00 69.81 93 ASN A CA 1
ATOM 751 C C . ASN A 1 93 ? 8.561 6.313 -16.326 1.00 69.81 93 ASN A C 1
ATOM 753 O O . ASN A 1 93 ? 8.804 6.592 -17.499 1.00 69.81 93 ASN A O 1
ATOM 757 N N . LYS A 1 94 ? 7.451 5.649 -15.969 1.00 65.25 94 LYS A N 1
ATOM 758 C CA . LYS A 1 94 ? 6.419 5.231 -16.936 1.00 65.25 94 LYS A CA 1
ATOM 759 C C . LYS A 1 94 ? 5.814 6.425 -17.673 1.00 65.25 94 LYS A C 1
ATOM 761 O O . LYS A 1 94 ? 5.670 6.381 -18.889 1.00 65.25 94 LYS A O 1
ATOM 766 N N . GLN A 1 95 ? 5.503 7.512 -16.966 1.00 69.56 95 GLN A N 1
ATOM 767 C CA . GLN A 1 95 ? 4.990 8.737 -17.590 1.00 69.56 95 GLN A CA 1
ATOM 768 C C . GLN A 1 95 ? 6.005 9.366 -18.550 1.00 69.56 95 GLN A C 1
ATOM 770 O O . GLN A 1 95 ? 5.635 9.750 -19.658 1.00 69.56 95 GLN A O 1
ATOM 775 N N . LYS A 1 96 ? 7.289 9.415 -18.172 1.00 67.56 96 LYS A N 1
ATOM 776 C CA . LYS A 1 96 ? 8.363 9.884 -19.060 1.00 67.56 96 LYS A CA 1
ATOM 777 C C . LYS A 1 96 ? 8.487 9.016 -20.315 1.00 67.56 96 LYS A C 1
ATOM 779 O O . LYS A 1 96 ? 8.579 9.558 -21.410 1.00 67.56 96 LYS A O 1
ATOM 784 N N . GLN A 1 97 ? 8.431 7.690 -20.179 1.00 65.69 97 GLN A N 1
ATOM 785 C CA . GLN A 1 97 ? 8.458 6.768 -21.322 1.00 65.69 97 GLN A CA 1
ATOM 786 C C . GLN A 1 97 ? 7.247 6.949 -22.246 1.00 65.69 97 GLN A C 1
ATOM 788 O O . GLN A 1 97 ? 7.413 7.008 -23.461 1.00 65.69 97 GLN A O 1
ATOM 793 N N . LEU A 1 98 ? 6.040 7.107 -21.694 1.00 65.06 98 LEU A N 1
ATOM 794 C CA . LEU A 1 98 ? 4.838 7.394 -22.484 1.00 65.06 98 LEU A CA 1
ATOM 795 C C . LEU A 1 98 ? 4.958 8.723 -23.248 1.00 65.06 98 LEU A C 1
ATOM 797 O O . LEU A 1 98 ? 4.601 8.784 -24.423 1.00 65.06 98 LEU A O 1
ATOM 801 N N . ALA A 1 99 ? 5.514 9.764 -22.620 1.00 65.56 99 ALA A N 1
ATOM 802 C CA . ALA A 1 99 ? 5.757 11.054 -23.268 1.00 65.56 99 ALA A CA 1
ATOM 803 C C . ALA A 1 99 ? 6.803 10.965 -24.399 1.00 65.56 99 ALA A C 1
ATOM 805 O O . ALA A 1 99 ? 6.614 11.559 -25.464 1.00 65.56 99 ALA A O 1
ATOM 806 N N . ILE A 1 100 ? 7.877 10.190 -24.206 1.00 66.81 100 ILE A N 1
ATOM 807 C CA . ILE A 1 100 ? 8.885 9.918 -25.246 1.00 66.81 100 ILE A CA 1
ATOM 808 C C . ILE A 1 100 ? 8.249 9.165 -26.419 1.00 66.81 100 ILE A C 1
ATOM 810 O O . ILE A 1 100 ? 8.375 9.613 -27.558 1.00 66.81 100 ILE A O 1
ATOM 814 N N . ASN A 1 101 ? 7.500 8.092 -26.149 1.00 65.00 101 ASN A N 1
ATOM 815 C CA . ASN A 1 101 ? 6.805 7.308 -27.174 1.00 65.00 101 ASN A CA 1
ATOM 816 C C . ASN A 1 101 ? 5.807 8.162 -27.970 1.00 65.00 101 ASN A C 1
ATOM 818 O O . ASN A 1 101 ? 5.714 8.037 -29.189 1.00 65.00 101 ASN A O 1
ATOM 822 N N . PHE A 1 102 ? 5.087 9.073 -27.310 1.00 64.88 102 PHE A N 1
ATOM 823 C CA . PHE A 1 102 ? 4.169 9.991 -27.984 1.00 64.88 102 PHE A CA 1
ATOM 824 C C . PHE A 1 102 ? 4.905 11.004 -28.875 1.00 64.88 102 PHE A C 1
ATOM 826 O O . PHE A 1 102 ? 4.489 11.271 -30.001 1.00 64.88 102 PHE A O 1
ATOM 833 N N . THR A 1 103 ? 6.039 11.528 -28.406 1.00 63.22 103 THR A N 1
ATOM 834 C CA . THR A 1 103 ? 6.877 12.461 -29.176 1.00 63.22 103 THR A CA 1
ATOM 835 C C . THR A 1 103 ? 7.525 11.776 -30.382 1.00 63.22 103 THR A C 1
ATOM 837 O O . THR A 1 103 ? 7.571 12.350 -31.467 1.00 63.22 103 THR A O 1
ATOM 840 N N . GLN A 1 104 ? 7.983 10.531 -30.230 1.00 60.97 104 GLN A N 1
ATOM 841 C CA . GLN A 1 104 ? 8.501 9.717 -31.334 1.00 60.97 104 GLN A CA 1
ATOM 842 C C . GLN A 1 104 ? 7.409 9.370 -32.354 1.00 60.97 104 GLN A C 1
ATOM 844 O O . GLN A 1 104 ? 7.645 9.517 -33.550 1.00 60.97 104 GLN A O 1
ATOM 849 N N . ARG A 1 105 ? 6.194 9.008 -31.909 1.00 57.00 105 ARG A N 1
ATOM 850 C CA . ARG A 1 105 ? 5.041 8.805 -32.807 1.00 57.00 105 ARG A CA 1
ATOM 851 C C . ARG A 1 105 ? 4.711 10.059 -33.618 1.00 57.00 105 ARG A C 1
ATOM 853 O O . ARG A 1 105 ? 4.496 9.949 -34.818 1.00 57.00 105 ARG A O 1
ATOM 860 N N . LYS A 1 106 ? 4.755 11.248 -33.007 1.00 59.66 106 LYS A N 1
ATOM 861 C CA . LYS A 1 106 ? 4.578 12.522 -33.729 1.00 59.66 106 LYS A CA 1
ATOM 862 C C . LYS A 1 106 ? 5.694 12.819 -34.737 1.00 59.66 106 LYS A C 1
ATOM 864 O O . LYS A 1 106 ? 5.439 13.438 -35.763 1.00 59.66 106 LYS A O 1
ATOM 869 N N . LYS A 1 107 ? 6.931 12.385 -34.470 1.00 57.12 107 LYS A N 1
ATOM 870 C CA . LYS A 1 107 ? 8.037 12.497 -35.438 1.00 57.12 107 LYS A CA 1
ATOM 871 C C . LYS A 1 107 ? 7.884 11.522 -36.611 1.00 57.12 107 LYS A C 1
ATOM 873 O O . LYS A 1 107 ? 8.281 11.871 -37.714 1.00 57.12 107 LYS A O 1
ATOM 878 N N . ALA A 1 108 ? 7.297 10.346 -36.384 1.00 53.50 108 ALA A N 1
ATOM 879 C CA . ALA A 1 108 ? 7.016 9.353 -37.424 1.00 53.50 108 ALA A CA 1
ATOM 880 C C . ALA A 1 108 ? 5.806 9.711 -38.309 1.00 53.50 108 ALA A C 1
ATOM 882 O O . ALA A 1 108 ? 5.724 9.242 -39.438 1.00 53.50 108 ALA A O 1
ATOM 883 N N . SER A 1 109 ? 4.882 10.549 -37.826 1.00 56.16 109 SER A N 1
ATOM 884 C CA . SER A 1 109 ? 3.743 11.042 -38.615 1.00 56.16 109 SER A CA 1
ATOM 885 C C . SER A 1 109 ? 4.083 12.213 -39.545 1.00 56.16 109 SER A C 1
ATOM 887 O O . SER A 1 109 ? 3.218 12.644 -40.300 1.00 56.16 109 SER A O 1
ATOM 889 N N . ASN A 1 110 ? 5.314 12.735 -39.509 1.00 51.75 110 ASN A N 1
ATOM 890 C CA . ASN A 1 110 ? 5.830 13.539 -40.614 1.00 51.75 110 ASN A CA 1
ATOM 891 C C . ASN A 1 110 ? 6.348 12.566 -41.679 1.00 51.75 110 ASN A C 1
ATOM 893 O O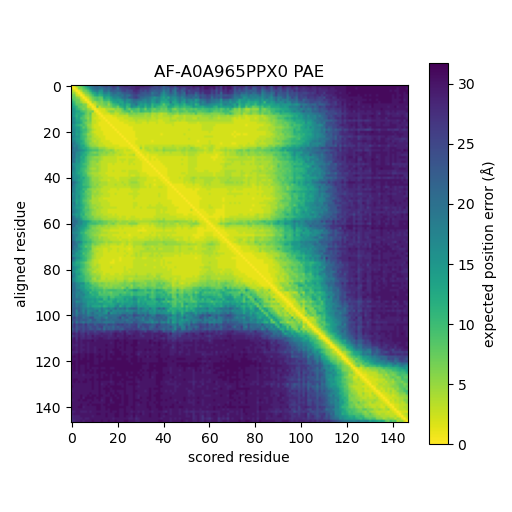 . ASN A 1 110 ? 7.242 11.778 -41.357 1.00 51.75 110 ASN A O 1
ATOM 897 N N . PRO A 1 111 ? 5.834 12.599 -42.922 1.00 52.53 111 PRO A N 1
ATOM 898 C CA . PRO A 1 111 ? 6.314 11.727 -43.978 1.00 52.53 111 PRO A CA 1
ATOM 899 C C . PRO A 1 111 ? 7.730 12.171 -44.341 1.00 52.53 111 PRO A C 1
ATOM 901 O O . PRO A 1 111 ? 7.949 13.050 -45.171 1.00 52.53 111 PRO A O 1
ATOM 904 N N . ARG A 1 112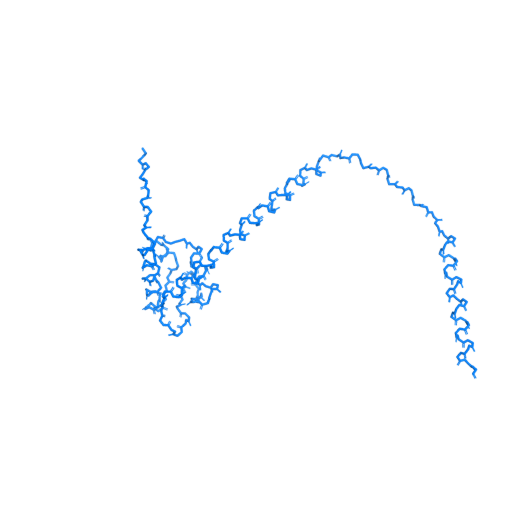 ? 8.728 11.583 -43.683 1.00 51.22 112 ARG A N 1
ATOM 905 C CA . ARG A 1 112 ? 10.091 11.607 -44.192 1.00 51.22 112 ARG A CA 1
ATOM 906 C C . ARG A 1 112 ? 10.044 10.727 -45.432 1.00 51.22 112 ARG A C 1
ATOM 908 O O . ARG A 1 112 ? 9.809 9.531 -45.292 1.00 51.22 112 ARG A O 1
ATOM 915 N N . ILE A 1 113 ? 10.176 11.336 -46.612 1.00 57.66 113 ILE A N 1
ATOM 916 C CA . ILE A 1 113 ? 10.319 10.641 -47.897 1.00 57.66 113 ILE A CA 1
ATOM 917 C C . ILE A 1 113 ? 11.296 9.490 -47.654 1.00 57.66 113 ILE A C 1
ATOM 919 O O . ILE A 1 113 ? 12.459 9.725 -47.315 1.00 57.66 113 ILE A O 1
ATOM 923 N N . ALA A 1 114 ? 10.785 8.258 -47.675 1.00 57.09 114 ALA A N 1
ATOM 924 C CA . ALA A 1 114 ? 11.613 7.089 -47.453 1.00 57.09 114 ALA A CA 1
ATOM 925 C C . ALA A 1 114 ? 12.662 7.065 -48.575 1.00 57.09 114 ALA A C 1
ATOM 927 O O . ALA A 1 114 ? 12.286 7.267 -49.733 1.00 57.09 114 ALA A O 1
ATOM 928 N N . PRO A 1 115 ? 13.959 6.871 -48.277 1.00 57.72 115 PRO A N 1
ATOM 929 C CA . PRO A 1 115 ? 14.920 6.618 -49.339 1.00 57.72 115 PRO A CA 1
ATOM 930 C C . PRO A 1 115 ? 14.434 5.395 -50.123 1.00 57.72 115 PRO A C 1
ATOM 932 O O . PRO A 1 115 ? 13.984 4.416 -49.518 1.00 57.72 115 PRO A O 1
ATOM 935 N N . ALA A 1 116 ? 14.452 5.504 -51.453 1.00 59.81 116 ALA A N 1
ATOM 936 C CA . ALA A 1 116 ? 14.012 4.454 -52.360 1.00 59.81 116 ALA A CA 1
ATOM 937 C C . ALA A 1 116 ? 14.601 3.103 -51.926 1.00 59.81 116 ALA A C 1
ATOM 939 O O . ALA A 1 116 ? 15.804 2.988 -51.685 1.00 59.81 116 ALA A O 1
ATOM 940 N N . GLN A 1 117 ? 13.728 2.108 -51.764 1.00 50.81 117 GLN A N 1
ATOM 941 C CA . GLN A 1 117 ? 14.127 0.729 -51.493 1.00 50.81 117 GLN A CA 1
ATOM 942 C C . GLN A 1 117 ? 15.078 0.285 -52.617 1.00 50.81 117 GLN A C 1
ATOM 944 O O . GLN A 1 117 ? 14.723 0.472 -53.783 1.00 50.81 117 GLN A O 1
ATOM 949 N N . PRO A 1 118 ? 16.268 -0.267 -52.320 1.00 59.03 118 PRO A N 1
ATOM 950 C CA . PRO A 1 118 ? 17.096 -0.854 -53.362 1.00 59.03 118 PRO A CA 1
ATOM 951 C C . PRO A 1 118 ? 16.339 -2.033 -53.978 1.00 59.03 118 PRO A C 1
ATOM 953 O O . PRO A 1 118 ? 15.776 -2.863 -53.261 1.00 59.03 118 PRO A O 1
ATOM 956 N N . GLU A 1 119 ? 16.295 -2.072 -55.307 1.00 59.59 119 GLU A N 1
ATOM 957 C CA . GLU A 1 119 ? 15.668 -3.152 -56.064 1.00 59.59 119 GLU A CA 1
ATOM 958 C C . GLU A 1 119 ? 16.235 -4.515 -55.629 1.00 59.59 119 GLU A C 1
ATOM 960 O O . GLU A 1 119 ? 17.432 -4.620 -55.333 1.00 59.59 119 GLU A O 1
ATOM 965 N N . PRO A 1 120 ? 15.408 -5.574 -55.569 1.00 54.81 120 PRO A N 1
ATOM 966 C CA . PRO A 1 120 ? 15.886 -6.899 -55.210 1.00 54.81 120 PRO A CA 1
ATOM 967 C C . PRO A 1 120 ? 16.863 -7.398 -56.281 1.00 54.81 120 PRO A C 1
ATOM 969 O O . PRO A 1 120 ? 16.471 -7.796 -57.378 1.00 54.81 120 PRO A O 1
ATOM 972 N N . THR A 1 121 ? 18.155 -7.392 -55.959 1.00 59.41 121 THR A N 1
ATOM 973 C CA . THR A 1 121 ? 19.190 -8.002 -56.793 1.00 59.41 121 THR A CA 1
ATOM 974 C C . THR A 1 121 ? 19.031 -9.518 -56.755 1.00 59.41 121 THR A C 1
ATOM 976 O O . THR A 1 121 ? 19.168 -10.176 -55.722 1.00 59.41 121 THR A O 1
ATOM 979 N N . ASN A 1 122 ? 18.686 -10.081 -57.910 1.00 61.75 122 ASN A N 1
ATOM 980 C CA . ASN A 1 122 ? 18.346 -11.487 -58.072 1.00 61.75 122 ASN A CA 1
ATOM 981 C C . ASN A 1 122 ? 19.626 -12.347 -58.102 1.00 61.75 122 ASN A C 1
ATOM 983 O O . ASN A 1 122 ? 20.103 -12.760 -59.156 1.00 61.75 122 ASN A O 1
ATOM 987 N N . ASN A 1 123 ? 20.217 -12.602 -56.932 1.00 66.56 123 ASN A N 1
ATOM 988 C CA . ASN A 1 123 ? 21.453 -13.379 -56.771 1.00 66.56 123 ASN A CA 1
ATOM 989 C C . ASN A 1 123 ? 21.213 -14.903 -56.827 1.00 66.56 123 ASN A C 1
ATOM 991 O O . ASN A 1 123 ? 21.676 -15.653 -55.967 1.00 66.56 123 ASN A O 1
ATOM 995 N N . ILE A 1 124 ? 20.512 -15.384 -57.859 1.00 64.88 124 ILE A N 1
ATOM 996 C CA . ILE A 1 124 ? 20.255 -16.819 -58.106 1.00 64.88 124 ILE A CA 1
ATOM 997 C C . ILE A 1 124 ? 21.570 -17.613 -58.207 1.00 64.88 124 ILE A C 1
ATOM 999 O O . ILE A 1 124 ? 21.663 -18.748 -57.738 1.00 64.88 124 ILE A O 1
ATOM 1003 N N . PHE A 1 125 ? 22.620 -16.992 -58.751 1.00 60.78 125 PHE A N 1
ATOM 1004 C CA . PHE A 1 125 ? 23.931 -17.620 -58.924 1.00 60.78 125 PHE A CA 1
ATOM 1005 C C . PHE A 1 125 ? 24.612 -17.970 -57.587 1.00 60.78 125 PHE A C 1
ATOM 1007 O O . PHE A 1 125 ? 25.250 -19.015 -57.472 1.00 60.78 125 PHE A O 1
ATOM 1014 N N . ALA A 1 126 ? 24.429 -17.140 -56.553 1.00 66.00 126 ALA A N 1
ATOM 1015 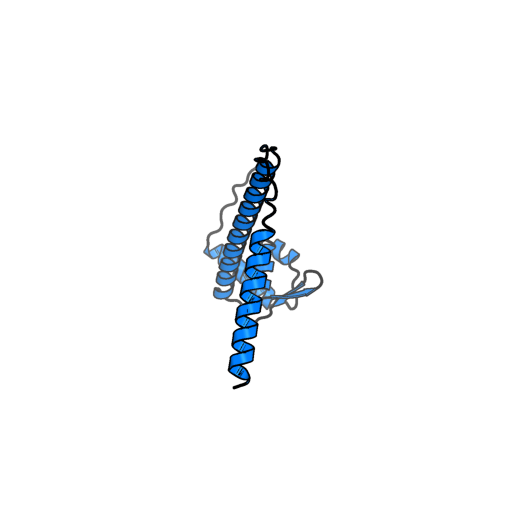C CA . ALA A 1 126 ? 25.002 -17.383 -55.228 1.00 66.00 126 ALA A CA 1
ATOM 1016 C C . ALA A 1 126 ? 24.332 -18.579 -54.530 1.00 66.00 126 ALA A C 1
ATOM 1018 O O . ALA A 1 126 ? 25.014 -19.393 -53.911 1.00 66.00 126 ALA A O 1
ATOM 1019 N N . TYR A 1 127 ? 23.013 -18.735 -54.688 1.00 65.88 127 TYR A N 1
ATOM 1020 C CA . TYR A 1 127 ? 22.281 -19.878 -54.137 1.00 65.88 127 TYR A CA 1
ATOM 1021 C C . TYR A 1 127 ? 22.669 -21.201 -54.807 1.00 65.88 127 TYR A C 1
ATOM 1023 O O . TYR A 1 127 ? 22.878 -22.194 -54.112 1.00 65.88 127 TYR A O 1
ATOM 1031 N N . LEU A 1 128 ? 22.833 -21.212 -56.135 1.00 68.62 128 LEU A N 1
ATOM 1032 C CA . LEU A 1 128 ? 23.297 -22.398 -56.866 1.00 68.62 128 LEU A CA 1
ATOM 1033 C C . LEU A 1 128 ? 24.698 -22.832 -56.424 1.00 68.62 128 LEU A C 1
ATOM 1035 O O . LEU A 1 128 ? 24.940 -24.023 -56.231 1.00 68.62 128 LEU A O 1
ATOM 1039 N N . PHE A 1 129 ? 25.604 -21.876 -56.206 1.00 70.25 129 PHE A N 1
ATOM 1040 C CA . PHE A 1 129 ? 26.970 -22.178 -55.784 1.00 70.25 129 PHE A CA 1
ATOM 1041 C C . PHE A 1 129 ? 27.025 -22.771 -54.369 1.00 70.25 129 PHE A C 1
ATOM 1043 O O . PHE A 1 129 ? 27.724 -23.756 -54.138 1.00 70.25 129 PHE A O 1
ATOM 1050 N N . VAL A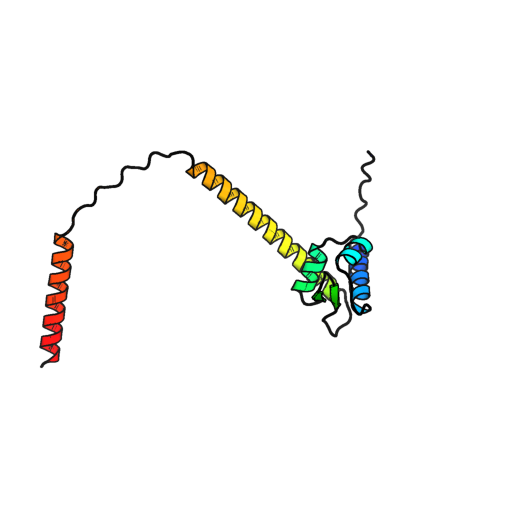 1 130 ? 26.237 -22.234 -53.430 1.00 68.88 130 VAL A N 1
ATOM 1051 C CA . VAL A 1 130 ? 26.135 -22.776 -52.062 1.00 68.88 130 VAL A CA 1
ATOM 1052 C C . VAL A 1 130 ? 25.545 -24.189 -52.066 1.00 68.88 130 VAL A C 1
ATOM 1054 O O . VAL A 1 130 ? 26.030 -25.057 -51.339 1.00 68.88 130 VAL A O 1
ATOM 1057 N N . PHE A 1 131 ? 24.544 -24.451 -52.909 1.00 69.12 131 PHE A N 1
ATOM 1058 C CA . PHE A 1 131 ? 23.930 -25.776 -53.008 1.00 69.12 131 PHE A CA 1
ATOM 1059 C C . PHE A 1 131 ? 24.898 -26.821 -53.587 1.00 69.12 131 PHE A C 1
ATOM 1061 O O . PHE A 1 131 ? 25.012 -27.926 -53.054 1.00 69.12 131 PHE A O 1
ATOM 1068 N N . LEU A 1 132 ? 25.655 -26.453 -54.626 1.00 72.69 132 LEU A N 1
ATOM 1069 C CA . LEU A 1 132 ? 26.693 -27.305 -55.213 1.00 72.69 132 LEU A CA 1
ATOM 1070 C C . LEU A 1 132 ? 27.821 -27.606 -54.221 1.00 72.69 132 LEU A C 1
ATOM 1072 O O . LEU A 1 132 ? 28.219 -28.762 -54.090 1.00 72.69 132 LEU A O 1
ATOM 1076 N N . LEU A 1 133 ? 28.295 -26.608 -53.469 1.00 72.44 133 LEU A N 1
ATOM 1077 C CA . LEU A 1 133 ? 29.314 -26.828 -52.439 1.00 72.44 133 LEU A CA 1
ATOM 1078 C C . LEU A 1 133 ? 28.816 -27.761 -51.324 1.00 72.44 133 LEU A C 1
ATOM 1080 O O . LEU A 1 133 ? 29.542 -28.669 -50.921 1.00 72.44 133 LEU A O 1
ATOM 1084 N N . GLY A 1 134 ? 27.571 -27.600 -50.865 1.00 70.25 134 GLY A N 1
ATOM 1085 C CA . GLY A 1 134 ? 26.972 -28.492 -49.866 1.00 70.25 134 GLY A CA 1
ATOM 1086 C C . GLY A 1 134 ? 26.843 -29.944 -50.345 1.00 70.25 134 GLY A C 1
ATOM 1087 O O . GLY A 1 134 ? 27.126 -30.876 -49.587 1.00 70.25 134 GLY A O 1
ATOM 1088 N N . ALA A 1 135 ? 26.478 -30.148 -51.615 1.00 73.56 135 ALA A N 1
ATOM 1089 C CA . ALA A 1 135 ? 26.355 -31.474 -52.223 1.00 73.56 135 ALA A CA 1
ATOM 1090 C C . ALA A 1 135 ? 27.711 -32.193 -52.372 1.00 73.56 135 ALA A C 1
ATOM 1092 O O . ALA A 1 135 ? 27.812 -33.401 -52.144 1.00 73.56 135 ALA A O 1
ATOM 1093 N N . VAL A 1 136 ? 28.776 -31.456 -52.703 1.00 74.19 136 VAL A N 1
ATOM 1094 C CA . VAL A 1 136 ? 30.131 -32.024 -52.810 1.00 74.19 136 VAL A CA 1
ATOM 1095 C C . VAL A 1 136 ? 30.666 -32.426 -51.434 1.00 74.19 136 VAL A C 1
ATOM 1097 O O . VAL A 1 136 ? 31.175 -33.534 -51.282 1.00 74.19 136 VAL A O 1
ATOM 1100 N N . VAL A 1 137 ? 30.495 -31.585 -50.407 1.00 73.94 137 VAL A N 1
ATOM 1101 C CA . VAL A 1 137 ? 30.953 -31.897 -49.039 1.00 73.94 137 VAL A CA 1
ATOM 1102 C C . VAL A 1 137 ? 30.234 -33.125 -48.476 1.00 73.94 137 VAL A C 1
ATOM 1104 O O . VAL A 1 137 ? 30.875 -34.012 -47.915 1.00 73.94 137 VAL A O 1
ATOM 1107 N N . THR A 1 138 ? 28.917 -33.225 -48.668 1.00 69.75 138 THR A N 1
ATOM 1108 C CA . THR A 1 138 ? 28.133 -34.384 -48.205 1.00 69.75 138 THR A CA 1
ATOM 1109 C C . THR A 1 138 ? 28.500 -35.673 -48.938 1.00 69.75 138 THR A C 1
ATOM 1111 O O . THR A 1 138 ? 28.622 -36.714 -48.293 1.00 69.75 138 THR A O 1
ATOM 1114 N N . SER A 1 139 ? 28.772 -35.609 -50.244 1.00 71.31 139 SER A N 1
ATOM 1115 C CA . SER A 1 139 ? 29.220 -36.771 -51.028 1.00 71.31 139 SER A CA 1
ATOM 1116 C C . SER A 1 139 ? 30.606 -37.266 -50.596 1.00 71.31 139 SER A C 1
ATOM 1118 O O . SER A 1 139 ? 30.820 -38.470 -50.468 1.00 71.31 139 SER A O 1
ATOM 1120 N N . VAL A 1 140 ? 31.538 -36.348 -50.306 1.00 74.88 140 VAL A N 1
ATOM 1121 C CA . VAL A 1 140 ? 32.876 -36.693 -49.794 1.00 74.88 140 VAL A CA 1
ATOM 1122 C C . VAL A 1 140 ? 32.791 -37.285 -48.382 1.00 74.88 140 VAL A C 1
ATOM 1124 O O . VAL A 1 140 ? 33.412 -38.313 -48.118 1.00 74.88 140 VAL A O 1
ATOM 1127 N N . CYS A 1 141 ? 31.984 -36.706 -47.487 1.00 72.44 141 CYS A N 1
ATOM 1128 C CA . CYS A 1 141 ? 31.761 -37.258 -46.146 1.00 72.44 141 CYS A CA 1
ATOM 1129 C C . CYS A 1 141 ? 31.112 -38.649 -46.179 1.00 72.44 141 CYS A C 1
ATOM 1131 O O . CYS A 1 141 ? 31.518 -39.519 -45.412 1.00 72.44 141 CYS A O 1
ATOM 1133 N N . TRP A 1 142 ? 30.142 -38.881 -47.068 1.00 73.62 142 TRP A N 1
ATOM 1134 C CA . TRP A 1 142 ? 29.510 -40.193 -47.224 1.00 73.62 142 TRP A CA 1
ATOM 1135 C C . TRP A 1 142 ? 30.495 -41.250 -47.737 1.00 73.62 142 TRP A C 1
ATOM 1137 O O . TRP A 1 142 ? 30.539 -42.359 -47.211 1.00 73.62 142 TRP A O 1
ATOM 1147 N N . TYR A 1 143 ? 31.327 -40.900 -48.721 1.00 72.50 143 TYR A N 1
ATOM 1148 C CA . TYR A 1 143 ? 32.333 -41.809 -49.276 1.00 72.50 143 TYR A CA 1
ATOM 1149 C C . TYR A 1 143 ? 33.417 -42.190 -48.255 1.00 72.50 143 TYR A C 1
ATOM 1151 O O . TYR A 1 143 ? 33.837 -43.343 -48.202 1.00 72.50 143 TYR A O 1
ATOM 1159 N N . ILE A 1 144 ? 33.843 -41.246 -47.409 1.00 67.25 144 ILE A N 1
ATOM 1160 C CA . ILE A 1 144 ? 34.808 -41.517 -46.332 1.00 67.25 144 ILE A CA 1
ATOM 1161 C C . ILE A 1 144 ? 34.190 -42.402 -45.238 1.00 67.25 144 ILE A C 1
ATOM 1163 O O . ILE A 1 144 ? 34.886 -43.244 -44.689 1.00 67.25 144 ILE A O 1
ATOM 1167 N N . ALA A 1 145 ? 32.894 -42.258 -44.942 1.00 61.84 145 ALA A N 1
ATOM 1168 C CA . ALA A 1 145 ? 32.205 -43.066 -43.932 1.00 61.84 145 ALA A CA 1
ATOM 1169 C C . ALA A 1 145 ? 31.931 -44.525 -44.359 1.00 61.84 145 ALA A C 1
ATOM 1171 O O . ALA A 1 145 ? 31.593 -45.347 -43.511 1.00 61.84 145 ALA A O 1
ATOM 1172 N N . GLN A 1 146 ? 32.045 -44.852 -45.652 1.00 59.75 146 GLN A N 1
ATOM 1173 C CA . GLN A 1 146 ? 31.860 -46.214 -46.175 1.00 59.75 146 GLN A CA 1
ATOM 1174 C C . GLN A 1 146 ? 33.160 -47.038 -46.269 1.00 59.75 146 GLN A C 1
ATOM 1176 O O . GLN A 1 146 ? 33.100 -48.194 -46.689 1.00 59.75 146 GLN A O 1
ATOM 1181 N N . LYS A 1 147 ? 34.316 -46.468 -45.910 1.00 47.28 147 LYS A N 1
ATOM 1182 C CA . LYS A 1 147 ? 35.633 -47.119 -45.977 1.00 47.28 147 LYS A CA 1
ATOM 1183 C C . LYS A 1 147 ? 36.145 -47.477 -44.586 1.00 47.28 147 LYS A C 1
ATOM 1185 O O . LYS A 1 147 ? 36.783 -48.545 -44.477 1.00 47.28 147 LYS A O 1
#

pLDDT: mean 78.16, std 15.48, range [37.75, 95.88]